Protein AF-A0A3A9EYU7-F1 (afdb_monomer)

Secondary structure (DSSP, 8-state):
-EEE--GGGHHHHHHHHHHHHHHHTTTS-HHHHHHTHHHHHHHGGGSEEEEEEETTTTEEEEEEEEETTEEEEEEE-GGGTTSSHHHHHHHHHHHH-SS-EE----------

Sequence (112 aa):
MIRAFEEKDLTAIMQIWLDTNIKTHYFIPKEYWTDNYEMVRNVLPQAEIYVYENDAAKQIDGFIGLSNEHIEGIFVREGVQSKGIGKQLLEYAKCAKSNLKILMIIRTKKSM

Radius of gyration: 14.35 Å; Cα contacts (8 Å, |Δi|>4): 143; chains: 1; bounding box: 30×32×47 Å

Foldseek 3Di:
DKDWDDPVCLVQALVQVLVQCCVVPVVDDSCVSVVCSVVCSVCQVVWGKMFDADPVVRGTQWMWTDDDQETADTTGHPVCPPVCPSVVRVVVVCVVPVHHDYDDDDDDPPDD

Solvent-accessible surface area (backbone atoms only — not comparable to full-atom values): 6743 Å² total; per-residue (Å²): 83,78,43,74,65,53,83,88,46,49,68,57,54,51,50,37,50,51,57,45,44,45,64,76,41,62,91,49,63,60,61,63,57,61,73,42,42,67,61,48,65,69,51,52,81,80,42,54,40,40,32,34,38,39,77,90,76,76,39,76,48,30,40,34,37,33,52,95,49,31,38,76,44,77,44,51,34,75,98,56,53,94,70,52,56,66,56,50,52,52,52,52,50,46,74,76,37,93,65,72,46,73,75,79,94,75,87,76,80,81,86,125

Nearest PDB structures (foldseek):
  2kcw-assembly1_A  TM=8.937E-01  e=2.234E-08  Escherichia coli K-12
  1qsm-assembly1_D  TM=6.371E-01  e=2.604E-06  Saccharomyces cerevisiae
  3t90-assembly1_A-2  TM=5.224E-01  e=1.513E-05  Arabidopsis thaliana
  4ag9-assembly1_B  TM=6.123E-01  e=3.034E-04  Caenorhabditis elegans
  2q7b-assembly1_A-2  TM=5.771E-01  e=1.548E-03  Streptococcus agalactiae 2603V/R

Mean predicted aligned error: 5.37 Å

Structure (mmCIF, N/CA/C/O backbone):
data_AF-A0A3A9EYU7-F1
#
_entry.id   AF-A0A3A9EYU7-F1
#
loop_
_atom_site.group_PDB
_atom_site.id
_atom_site.type_symbol
_atom_site.label_atom_id
_atom_site.label_alt_id
_atom_site.label_comp_id
_atom_site.label_asym_id
_atom_site.label_entity_id
_atom_site.label_seq_id
_atom_site.pdbx_PDB_ins_code
_atom_site.Cartn_x
_atom_site.Cartn_y
_atom_site.Cartn_z
_atom_site.occupancy
_atom_site.B_iso_or_equiv
_atom_site.auth_seq_id
_atom_site.auth_comp_id
_atom_site.auth_asym_id
_atom_site.auth_atom_id
_atom_site.pdbx_PDB_model_num
ATOM 1 N N . MET A 1 1 ? -9.608 -2.856 11.291 1.00 93.31 1 MET A N 1
ATOM 2 C C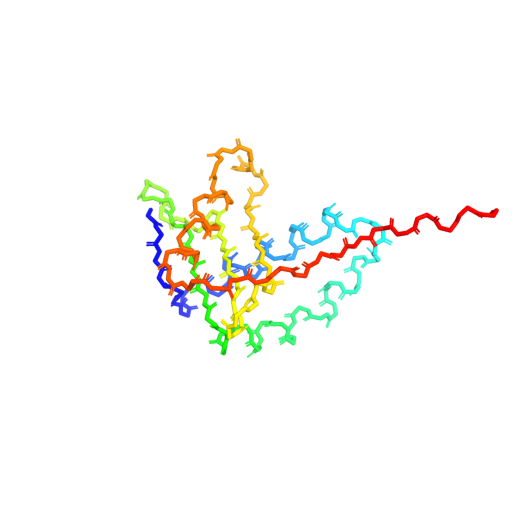A . MET A 1 1 ? -9.721 -1.409 11.610 1.00 93.31 1 MET A CA 1
ATOM 3 C C . MET A 1 1 ? -8.803 -0.533 10.745 1.00 93.31 1 MET A C 1
ATOM 5 O O . MET A 1 1 ? -7.810 -1.042 10.241 1.00 93.31 1 MET A O 1
ATOM 9 N N . ILE A 1 2 ? -9.095 0.770 10.589 1.00 96.44 2 ILE A N 1
ATOM 10 C CA . ILE A 1 2 ? -8.139 1.751 10.024 1.00 96.44 2 ILE A CA 1
ATOM 11 C C . ILE A 1 2 ? -7.379 2.423 11.169 1.00 96.44 2 ILE A C 1
ATOM 13 O O . ILE A 1 2 ? -8.003 2.836 12.146 1.00 96.44 2 ILE A O 1
ATOM 17 N N . ARG A 1 3 ? -6.054 2.538 11.045 1.00 95.69 3 ARG A N 1
ATOM 18 C CA . ARG A 1 3 ? -5.183 3.207 12.023 1.00 95.69 3 ARG A CA 1
ATOM 19 C C . ARG A 1 3 ? -3.970 3.853 11.355 1.00 95.69 3 ARG A C 1
ATOM 21 O O . ARG A 1 3 ? -3.685 3.576 10.191 1.00 95.69 3 ARG A O 1
ATOM 28 N N . ALA A 1 4 ? -3.259 4.696 12.101 1.00 95.88 4 ALA A N 1
ATOM 29 C CA . ALA A 1 4 ? -1.966 5.216 11.673 1.00 95.88 4 ALA A CA 1
ATOM 30 C C . ALA A 1 4 ? -0.956 4.074 11.463 1.00 95.88 4 ALA A C 1
ATOM 32 O O . ALA A 1 4 ? -1.008 3.040 12.142 1.00 95.88 4 ALA A O 1
ATOM 33 N N . PHE A 1 5 ? -0.069 4.274 10.495 1.00 96.56 5 PHE A N 1
ATOM 34 C CA . PHE A 1 5 ? 1.083 3.419 10.240 1.00 96.56 5 PHE A CA 1
ATOM 35 C C . PHE A 1 5 ? 2.006 3.322 11.460 1.00 96.56 5 PHE A C 1
ATOM 37 O O . PHE A 1 5 ? 2.236 4.305 12.164 1.00 96.56 5 PHE A O 1
ATOM 44 N N . GLU A 1 6 ? 2.567 2.135 11.669 1.00 96.00 6 GLU A N 1
ATOM 45 C CA . GLU A 1 6 ? 3.665 1.884 12.597 1.00 96.00 6 GLU A CA 1
ATOM 46 C C . GLU A 1 6 ? 4.823 1.207 11.851 1.00 96.00 6 GLU A C 1
ATOM 48 O O . GLU A 1 6 ? 4.593 0.414 10.941 1.00 96.00 6 GLU A O 1
ATOM 53 N N . GLU A 1 7 ? 6.069 1.414 12.286 1.00 94.31 7 GLU A N 1
ATOM 54 C CA . GLU A 1 7 ? 7.268 0.837 11.641 1.00 94.31 7 GLU A CA 1
ATOM 55 C C . GLU A 1 7 ? 7.200 -0.689 11.436 1.00 94.31 7 GLU A C 1
ATOM 57 O O . GLU A 1 7 ? 7.712 -1.226 10.452 1.00 94.31 7 GLU A O 1
ATOM 62 N N . LYS A 1 8 ? 6.501 -1.407 12.325 1.00 95.38 8 LYS A N 1
ATOM 63 C CA . LYS A 1 8 ? 6.274 -2.859 12.202 1.00 95.38 8 LYS A CA 1
ATOM 64 C C . LYS A 1 8 ? 5.497 -3.246 10.935 1.00 95.38 8 LYS A C 1
ATOM 66 O O . LYS A 1 8 ? 5.615 -4.377 10.467 1.00 95.38 8 LYS A O 1
ATOM 71 N N . ASP A 1 9 ? 4.714 -2.324 10.378 1.00 97.06 9 ASP A N 1
ATOM 72 C CA . ASP A 1 9 ? 3.894 -2.533 9.187 1.00 97.06 9 ASP A CA 1
ATOM 73 C C . ASP A 1 9 ? 4.690 -2.326 7.889 1.00 97.06 9 ASP A C 1
ATOM 75 O O . ASP A 1 9 ? 4.211 -2.715 6.821 1.00 97.06 9 ASP A O 1
ATOM 79 N N . LEU A 1 10 ? 5.895 -1.736 7.954 1.00 96.94 10 LEU A N 1
ATOM 80 C CA . LEU A 1 10 ? 6.662 -1.292 6.782 1.00 96.94 10 LEU A CA 1
ATOM 81 C C . LEU A 1 10 ? 6.871 -2.419 5.770 1.00 96.94 10 LEU A C 1
ATOM 83 O O . LEU A 1 10 ? 6.640 -2.251 4.575 1.00 96.94 10 LEU A O 1
ATOM 87 N N . THR A 1 11 ? 7.252 -3.599 6.253 1.00 97.06 11 THR A N 1
ATOM 88 C CA . THR A 1 11 ? 7.441 -4.777 5.400 1.00 97.06 11 THR A CA 1
ATOM 89 C C . THR A 1 11 ? 6.149 -5.161 4.672 1.00 97.06 11 THR A C 1
ATOM 91 O O . THR A 1 11 ? 6.181 -5.466 3.481 1.00 97.06 11 THR A O 1
ATOM 94 N N . ALA A 1 12 ? 5.001 -5.115 5.354 1.00 97.00 12 ALA A N 1
ATOM 95 C CA . ALA A 1 12 ? 3.718 -5.500 4.772 1.00 97.00 12 ALA A CA 1
ATOM 96 C C . ALA A 1 12 ? 3.241 -4.491 3.718 1.00 97.00 12 ALA A C 1
ATOM 98 O O . ALA A 1 12 ? 2.826 -4.886 2.627 1.00 97.00 12 ALA A O 1
ATOM 99 N N . ILE A 1 13 ? 3.326 -3.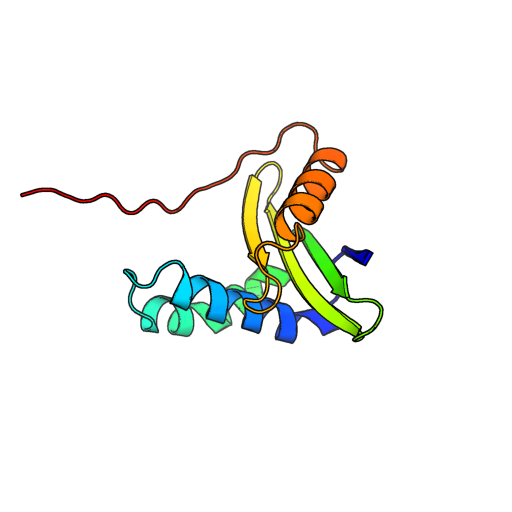191 4.008 1.00 97.31 13 ILE A N 1
ATOM 100 C CA . ILE A 1 13 ? 2.892 -2.158 3.058 1.00 97.31 13 ILE A CA 1
ATOM 1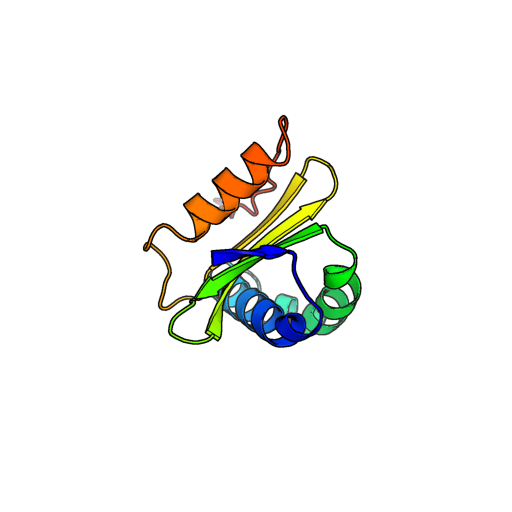01 C C . ILE A 1 13 ? 3.821 -2.068 1.846 1.00 97.31 13 ILE A C 1
ATOM 103 O O . ILE A 1 13 ? 3.326 -1.873 0.740 1.00 97.31 13 ILE A O 1
ATOM 107 N N . MET A 1 14 ? 5.131 -2.297 2.007 1.00 97.69 14 MET A N 1
ATOM 108 C CA . MET A 1 14 ? 6.067 -2.333 0.877 1.00 97.69 14 MET A CA 1
ATOM 109 C C . MET A 1 14 ? 5.814 -3.521 -0.053 1.00 97.69 14 MET A C 1
ATOM 111 O O . MET A 1 14 ? 5.886 -3.366 -1.273 1.00 97.69 14 MET A O 1
ATOM 115 N N . GLN A 1 15 ? 5.443 -4.683 0.493 1.00 97.44 15 GLN A N 1
ATOM 116 C CA . GLN A 1 15 ? 5.024 -5.825 -0.321 1.00 97.44 15 GLN A CA 1
ATOM 117 C C . GLN A 1 15 ? 3.754 -5.494 -1.119 1.00 97.44 15 GLN A C 1
ATOM 119 O O . GLN A 1 15 ? 3.709 -5.690 -2.332 1.00 97.44 15 GLN A O 1
ATOM 124 N N . ILE A 1 16 ? 2.744 -4.910 -0.460 1.00 97.62 16 ILE A N 1
ATOM 125 C CA . ILE A 1 16 ? 1.505 -4.473 -1.120 1.00 97.62 16 ILE A CA 1
ATOM 126 C C . ILE A 1 16 ? 1.801 -3.434 -2.208 1.00 97.62 16 ILE A C 1
ATOM 128 O O . ILE A 1 16 ? 1.236 -3.528 -3.298 1.00 97.62 16 ILE A O 1
ATOM 132 N N . TRP A 1 17 ? 2.669 -2.458 -1.930 1.00 97.56 17 TRP A N 1
ATOM 133 C CA . TRP A 1 17 ? 3.091 -1.434 -2.884 1.00 97.56 17 TRP A CA 1
ATOM 134 C C . TRP A 1 17 ? 3.700 -2.068 -4.135 1.00 97.56 17 TRP A C 1
ATOM 136 O O . TRP A 1 17 ? 3.260 -1.772 -5.246 1.00 97.56 17 TRP A O 1
ATOM 146 N N . LEU A 1 18 ? 4.669 -2.969 -3.964 1.00 97.19 18 LEU A N 1
ATOM 147 C CA . LEU A 1 18 ? 5.383 -3.590 -5.076 1.00 97.19 18 LEU A CA 1
ATOM 148 C C . LEU A 1 18 ? 4.443 -4.448 -5.931 1.00 97.19 18 LEU A C 1
ATOM 150 O O . LEU A 1 18 ? 4.353 -4.243 -7.143 1.00 97.19 18 LEU A O 1
ATOM 154 N N . ASP A 1 19 ? 3.694 -5.353 -5.299 1.00 96.38 19 ASP A N 1
ATOM 155 C CA . ASP A 1 19 ? 2.791 -6.274 -5.995 1.00 96.38 19 ASP A CA 1
ATOM 156 C C . ASP A 1 19 ? 1.691 -5.518 -6.745 1.00 96.38 19 ASP A C 1
ATOM 158 O O . ASP A 1 19 ? 1.401 -5.793 -7.915 1.00 96.38 19 ASP A O 1
ATOM 162 N N . THR A 1 20 ? 1.097 -4.517 -6.089 1.00 95.25 20 THR A N 1
ATOM 163 C CA . THR A 1 20 ? 0.008 -3.733 -6.677 1.00 95.25 20 THR A CA 1
ATOM 164 C C . THR A 1 20 ? 0.505 -2.890 -7.844 1.00 95.25 20 THR A C 1
ATOM 166 O O . THR A 1 20 ? -0.187 -2.825 -8.862 1.00 95.25 20 THR A O 1
ATOM 169 N N . ASN A 1 21 ? 1.687 -2.274 -7.747 1.00 95.44 21 ASN A N 1
ATOM 170 C CA . ASN A 1 21 ? 2.240 -1.470 -8.835 1.00 95.44 21 ASN A CA 1
ATOM 171 C C . ASN A 1 21 ? 2.639 -2.319 -10.043 1.00 95.44 21 ASN A C 1
ATOM 173 O O . ASN A 1 21 ? 2.228 -1.992 -11.155 1.00 95.44 21 ASN A O 1
ATOM 177 N N . ILE A 1 22 ? 3.349 -3.436 -9.842 1.00 95.25 22 ILE A N 1
ATOM 178 C CA . ILE A 1 22 ? 3.714 -4.358 -10.933 1.00 95.25 22 ILE A CA 1
ATOM 179 C C . ILE A 1 22 ? 2.461 -4.817 -11.682 1.00 95.25 22 ILE A C 1
ATOM 181 O O . ILE A 1 22 ? 2.431 -4.830 -12.913 1.00 95.25 22 ILE A O 1
ATOM 185 N N . LYS A 1 23 ? 1.405 -5.172 -10.946 1.00 92.94 23 LYS A N 1
ATOM 186 C CA . LYS A 1 23 ? 0.161 -5.662 -11.539 1.00 92.94 23 LYS A CA 1
ATOM 187 C C . LYS A 1 23 ? -0.635 -4.558 -12.240 1.00 92.94 23 LYS A C 1
ATOM 189 O O . LYS A 1 23 ? -1.095 -4.741 -13.366 1.00 92.94 23 LYS A O 1
ATOM 194 N N . THR A 1 24 ? -0.836 -3.424 -11.574 1.00 90.44 24 THR A N 1
ATOM 195 C CA . THR A 1 24 ? -1.700 -2.333 -12.065 1.00 90.44 24 THR A CA 1
ATOM 196 C C . THR A 1 24 ? -1.043 -1.588 -13.219 1.00 90.44 24 THR A C 1
ATOM 198 O O . THR A 1 24 ? -1.697 -1.228 -14.200 1.00 90.44 24 THR A O 1
ATOM 201 N N . HIS A 1 25 ? 0.270 -1.408 -13.134 1.00 91.38 25 HIS A N 1
ATOM 202 C CA . HIS A 1 25 ? 1.081 -0.718 -14.120 1.00 91.38 25 HIS A CA 1
ATOM 203 C C . HIS A 1 25 ? 1.928 -1.702 -14.921 1.00 91.38 25 HIS A C 1
ATOM 205 O O . HIS A 1 25 ? 3.088 -1.428 -15.194 1.00 91.38 25 HIS A O 1
ATOM 211 N N . TYR A 1 26 ? 1.333 -2.815 -15.366 1.00 91.31 26 TYR A N 1
ATOM 212 C CA . TYR A 1 26 ? 1.997 -3.840 -16.189 1.00 91.31 26 TYR A CA 1
ATOM 213 C C . TYR A 1 26 ? 2.633 -3.302 -17.489 1.00 91.31 26 TYR A C 1
ATOM 215 O O . TYR A 1 26 ? 3.405 -3.993 -18.144 1.00 91.31 26 TYR A O 1
ATOM 223 N N . PHE A 1 27 ? 2.262 -2.086 -17.903 1.00 93.00 27 PHE A N 1
ATOM 224 C CA . PHE A 1 27 ? 2.842 -1.375 -19.044 1.00 93.00 27 PHE A CA 1
ATOM 225 C C . PHE A 1 27 ? 4.157 -0.647 -18.708 1.00 93.00 27 PHE A C 1
ATOM 227 O O . PHE A 1 27 ? 4.825 -0.163 -19.618 1.00 93.00 27 PHE A O 1
ATOM 234 N N . ILE A 1 28 ? 4.510 -0.541 -17.426 1.00 92.06 28 ILE A N 1
ATOM 235 C CA . ILE A 1 28 ? 5.798 -0.067 -16.920 1.00 92.06 28 ILE A CA 1
ATOM 236 C C . ILE A 1 28 ? 6.641 -1.313 -16.601 1.00 92.06 28 ILE A C 1
ATOM 238 O O . ILE A 1 28 ? 6.116 -2.236 -15.972 1.00 92.06 28 ILE A O 1
ATOM 242 N N . PRO A 1 29 ? 7.922 -1.369 -17.017 1.00 96.00 29 PRO A N 1
ATOM 243 C CA . PRO A 1 29 ? 8.795 -2.499 -16.711 1.00 96.00 29 PRO A CA 1
ATOM 244 C C . PRO A 1 29 ? 8.830 -2.801 -15.212 1.00 96.00 29 PRO A C 1
ATOM 246 O O . PRO A 1 29 ? 8.859 -1.884 -14.388 1.00 96.00 29 PRO A O 1
ATOM 249 N N . LYS A 1 30 ? 8.845 -4.087 -14.849 1.00 96.06 30 LYS A N 1
ATOM 250 C CA . LYS A 1 30 ? 8.891 -4.521 -13.444 1.00 96.06 30 LYS A CA 1
ATOM 251 C C . LYS A 1 30 ? 10.109 -3.938 -12.724 1.00 96.06 30 LYS A C 1
ATOM 253 O O . LYS A 1 30 ? 10.012 -3.582 -11.552 1.00 96.06 30 LYS A O 1
ATOM 258 N N . GLU A 1 31 ? 11.209 -3.812 -13.455 1.00 97.12 31 GLU A N 1
ATOM 259 C CA . GLU A 1 31 ? 12.502 -3.296 -13.018 1.00 97.12 31 GLU A CA 1
ATOM 260 C C . GLU A 1 31 ? 12.365 -1.882 -12.456 1.00 97.12 31 GLU A C 1
ATOM 262 O O . GLU A 1 31 ? 12.922 -1.581 -11.411 1.00 97.12 31 GLU A O 1
ATOM 267 N N . TYR A 1 32 ? 11.509 -1.044 -13.053 1.00 96.81 32 TYR A N 1
ATOM 268 C CA . TYR A 1 32 ? 11.235 0.290 -12.524 1.00 96.81 32 TYR A CA 1
ATOM 269 C C . TYR A 1 32 ? 10.736 0.230 -11.074 1.00 96.81 32 TYR A C 1
ATOM 271 O O . TYR A 1 32 ? 11.161 1.015 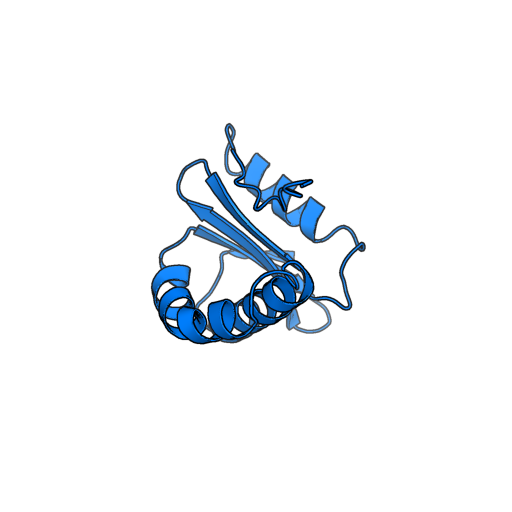-10.236 1.00 96.81 32 TYR A O 1
ATOM 279 N N . TRP A 1 33 ? 9.861 -0.713 -10.737 1.00 96.94 33 TRP A N 1
ATOM 280 C CA . TRP A 1 33 ? 9.338 -0.827 -9.375 1.00 96.94 33 TRP A CA 1
ATOM 2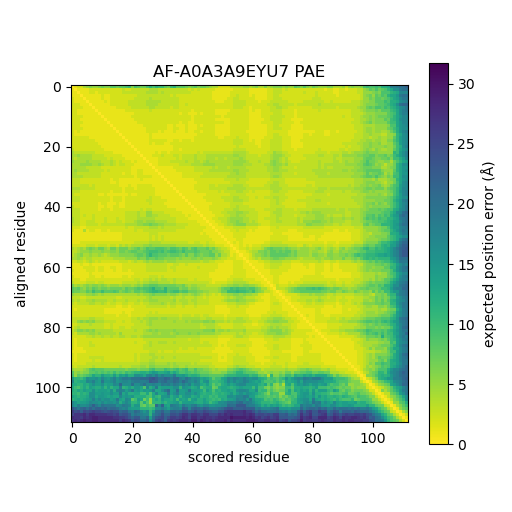81 C C . TRP A 1 33 ? 10.357 -1.434 -8.415 1.00 96.94 33 TRP A C 1
ATOM 283 O O . TRP A 1 33 ? 10.484 -0.963 -7.285 1.00 96.94 33 TRP A O 1
ATOM 293 N N . THR A 1 34 ? 11.100 -2.453 -8.854 1.00 97.06 34 THR A N 1
ATOM 294 C CA . THR A 1 34 ? 12.113 -3.106 -8.014 1.00 97.06 34 THR A CA 1
ATOM 295 C C . THR A 1 34 ? 13.316 -2.206 -7.752 1.00 97.06 34 THR A C 1
ATOM 297 O O . THR A 1 34 ? 13.796 -2.167 -6.624 1.00 97.06 34 THR A O 1
ATOM 300 N N . ASP A 1 35 ? 13.754 -1.429 -8.741 1.00 97.56 35 ASP A N 1
ATOM 301 C CA . ASP A 1 35 ? 14.899 -0.520 -8.624 1.00 97.56 35 ASP A CA 1
ATOM 302 C C . ASP A 1 35 ? 14.585 0.664 -7.700 1.00 97.56 35 ASP A C 1
ATOM 304 O O . ASP A 1 35 ? 15.458 1.167 -6.995 1.00 97.56 35 ASP A O 1
ATOM 308 N N . ASN A 1 36 ? 13.319 1.091 -7.655 1.00 96.31 36 ASN A N 1
ATOM 309 C CA . ASN A 1 36 ? 12.863 2.159 -6.765 1.00 96.31 36 ASN A CA 1
ATOM 310 C C . ASN A 1 36 ? 12.431 1.645 -5.376 1.00 96.31 36 ASN A C 1
ATOM 312 O O . ASN A 1 36 ? 12.156 2.460 -4.497 1.00 96.31 36 ASN A O 1
ATOM 316 N N . TYR A 1 37 ? 12.387 0.326 -5.144 1.00 96.88 37 TYR A N 1
ATOM 317 C CA . TYR A 1 37 ? 11.837 -0.274 -3.921 1.00 96.88 37 TYR A CA 1
ATOM 318 C C . TYR A 1 37 ? 12.531 0.219 -2.645 1.00 96.88 37 TYR A C 1
ATOM 320 O O . TYR A 1 37 ? 11.861 0.680 -1.723 1.00 96.88 37 TYR A O 1
ATOM 328 N N . GLU A 1 38 ? 13.865 0.165 -2.592 1.00 97.19 38 GLU A N 1
ATOM 329 C CA . GLU A 1 38 ? 14.630 0.580 -1.404 1.00 97.19 38 GLU A CA 1
ATOM 330 C C . GLU A 1 38 ? 14.520 2.086 -1.148 1.00 97.19 38 GLU A C 1
ATOM 332 O O . GLU A 1 38 ? 14.398 2.535 -0.010 1.00 97.19 38 GLU A O 1
ATOM 337 N N . MET A 1 39 ? 14.504 2.886 -2.213 1.00 96.06 39 MET A N 1
ATOM 338 C CA . MET A 1 39 ? 14.321 4.330 -2.101 1.00 96.06 39 MET A CA 1
ATOM 339 C C . MET A 1 39 ? 12.932 4.664 -1.545 1.00 96.06 39 MET A C 1
ATOM 341 O O . MET A 1 39 ? 12.839 5.411 -0.572 1.00 96.06 39 MET A O 1
ATOM 345 N N . VAL A 1 40 ? 11.873 4.042 -2.077 1.00 94.75 40 VAL A N 1
ATOM 346 C CA . VAL A 1 40 ? 10.502 4.197 -1.569 1.00 94.75 40 VAL A CA 1
ATOM 347 C C . VAL A 1 40 ? 10.408 3.729 -0.118 1.00 94.75 40 VAL A C 1
ATOM 349 O O . VAL A 1 40 ? 9.881 4.461 0.713 1.00 94.75 40 VAL A O 1
ATOM 352 N N . ARG A 1 41 ? 10.991 2.576 0.227 1.00 95.88 41 ARG A N 1
ATOM 353 C CA . ARG A 1 41 ? 11.029 2.054 1.602 1.00 95.88 41 ARG A CA 1
ATOM 354 C C . ARG A 1 41 ? 11.602 3.057 2.606 1.00 95.88 41 ARG A C 1
ATOM 356 O O . ARG A 1 41 ? 11.109 3.122 3.726 1.00 95.88 41 ARG A O 1
ATOM 363 N N . ASN A 1 42 ? 12.612 3.829 2.211 1.00 94.69 42 ASN A N 1
ATOM 364 C CA . ASN A 1 42 ? 13.281 4.794 3.087 1.00 94.69 42 ASN A CA 1
ATOM 365 C C . ASN A 1 42 ? 12.521 6.122 3.240 1.00 94.69 42 ASN A C 1
ATOM 367 O O . ASN A 1 42 ? 12.637 6.782 4.275 1.00 94.69 42 ASN A O 1
ATOM 371 N N . VAL A 1 43 ? 11.764 6.540 2.222 1.00 91.25 43 VAL A N 1
ATOM 372 C CA . VAL A 1 43 ? 11.010 7.809 2.259 1.00 91.25 43 VAL A CA 1
ATOM 373 C C . VAL A 1 43 ? 9.584 7.632 2.768 1.00 91.25 43 VAL A C 1
ATOM 375 O O . VAL A 1 43 ? 9.022 8.557 3.343 1.00 91.25 43 VAL A O 1
ATOM 378 N N . LEU A 1 44 ? 8.999 6.450 2.587 1.00 90.38 44 LEU A N 1
ATOM 379 C CA . LEU A 1 44 ? 7.601 6.177 2.899 1.00 90.38 44 LEU A CA 1
ATOM 380 C C . LEU A 1 44 ? 7.261 6.403 4.387 1.00 90.38 44 LEU A C 1
ATOM 382 O O . LEU A 1 44 ? 6.265 7.077 4.631 1.00 90.38 44 LEU A O 1
ATOM 386 N N . PRO A 1 45 ? 8.090 6.011 5.380 1.00 91.25 45 PRO A N 1
ATOM 387 C CA . PRO A 1 45 ? 7.840 6.329 6.793 1.00 91.25 45 PRO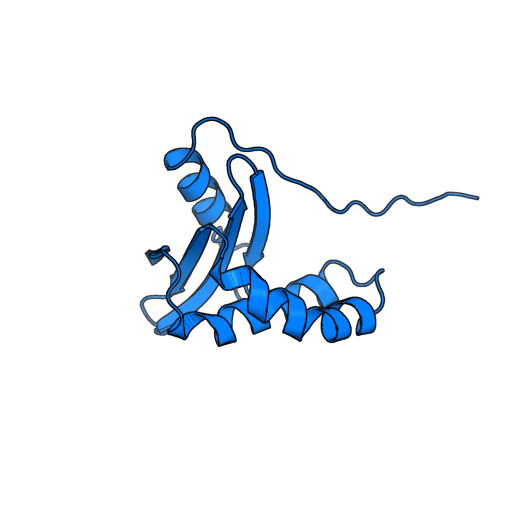 A CA 1
ATOM 388 C C . PRO A 1 45 ? 7.754 7.828 7.127 1.00 91.25 45 PRO A C 1
ATOM 390 O O . PRO A 1 45 ? 7.254 8.194 8.186 1.00 91.25 45 PRO A O 1
ATOM 393 N N . GLN A 1 46 ? 8.246 8.704 6.245 1.00 89.94 46 GLN A N 1
ATOM 394 C CA . GLN A 1 46 ? 8.193 10.159 6.428 1.00 89.94 46 GLN A CA 1
ATOM 395 C C . GLN A 1 46 ? 6.861 10.760 5.949 1.00 89.94 46 GLN A C 1
ATOM 397 O O . GLN A 1 46 ? 6.586 11.932 6.209 1.00 89.94 46 GLN A O 1
ATOM 402 N N . ALA A 1 47 ? 6.042 9.981 5.236 1.00 88.88 47 ALA A N 1
ATOM 403 C CA . ALA A 1 47 ? 4.720 10.384 4.782 1.00 88.88 47 ALA A CA 1
ATOM 404 C C . ALA A 1 47 ? 3.652 10.122 5.854 1.00 88.88 47 ALA A C 1
ATOM 406 O O . ALA A 1 47 ? 3.806 9.285 6.743 1.00 88.88 47 ALA A O 1
ATOM 407 N N . GLU A 1 48 ? 2.515 10.806 5.738 1.00 93.75 48 GLU A N 1
ATOM 408 C CA . GLU A 1 48 ? 1.348 10.487 6.556 1.00 93.75 48 GLU A CA 1
ATOM 409 C C . GLU A 1 48 ? 0.652 9.261 5.957 1.00 93.75 48 GLU A C 1
ATOM 411 O O . GLU A 1 48 ? 0.148 9.307 4.834 1.00 93.75 48 GLU A O 1
ATOM 416 N N . ILE A 1 49 ? 0.642 8.146 6.691 1.00 96.00 49 ILE A N 1
ATOM 417 C CA . ILE A 1 49 ? 0.112 6.872 6.197 1.00 96.00 49 ILE A CA 1
ATOM 418 C C . ILE A 1 49 ? -0.942 6.325 7.148 1.00 96.00 49 ILE A C 1
ATOM 420 O O . ILE A 1 49 ? -0.732 6.226 8.360 1.00 96.00 49 ILE A O 1
ATOM 424 N N . TYR A 1 50 ? -2.046 5.871 6.560 1.00 97.00 50 TYR A N 1
ATOM 425 C CA . TYR A 1 50 ? -3.050 5.070 7.248 1.00 97.00 50 TYR A CA 1
ATOM 426 C C . TYR A 1 50 ? -3.110 3.673 6.648 1.00 97.00 50 TYR A C 1
ATOM 428 O O . TYR A 1 50 ? -3.111 3.502 5.426 1.00 97.00 50 TYR A O 1
ATOM 436 N N . VAL A 1 51 ? -3.194 2.670 7.514 1.00 97.88 51 VAL A N 1
ATOM 437 C CA . VAL A 1 51 ? -3.298 1.260 7.139 1.00 97.88 51 VAL A CA 1
ATOM 438 C C . VAL A 1 51 ? -4.678 0.721 7.485 1.00 97.88 51 VAL A C 1
ATOM 440 O O . VAL A 1 51 ? -5.290 1.115 8.478 1.00 97.88 51 VAL A O 1
ATOM 443 N N . TYR A 1 52 ? -5.165 -0.208 6.670 1.00 98.12 52 TYR A N 1
ATOM 444 C CA . TYR A 1 52 ? -6.299 -1.056 6.997 1.00 98.12 52 TYR A CA 1
ATOM 445 C C . TYR A 1 52 ? -5.765 -2.390 7.519 1.00 98.12 52 TYR A C 1
ATOM 447 O O . TYR A 1 52 ? -5.205 -3.187 6.762 1.00 98.12 52 TYR A O 1
ATOM 455 N N . GLU A 1 53 ? -5.957 -2.638 8.808 1.00 97.12 53 GLU A N 1
ATOM 456 C CA . GLU A 1 53 ? -5.634 -3.905 9.455 1.00 97.12 53 GLU A CA 1
ATOM 457 C C . GLU A 1 53 ? -6.866 -4.814 9.481 1.00 97.12 53 GLU A C 1
ATOM 459 O O . GLU A 1 53 ? -7.963 -4.408 9.873 1.00 97.12 53 GLU A O 1
ATOM 464 N N . ASN A 1 54 ? -6.687 -6.066 9.082 1.00 94.38 54 ASN A N 1
ATOM 465 C CA . ASN A 1 54 ? -7.676 -7.113 9.253 1.00 94.38 54 ASN A CA 1
ATOM 466 C C . ASN A 1 54 ? -7.596 -7.658 10.680 1.00 94.38 54 ASN A C 1
ATOM 468 O O . ASN A 1 54 ? -6.639 -8.345 11.032 1.00 94.38 54 ASN A O 1
ATOM 472 N N . ASP A 1 55 ? -8.614 -7.380 11.491 1.00 87.31 55 ASP A N 1
ATOM 473 C CA . ASP A 1 55 ? -8.574 -7.680 12.925 1.00 87.31 55 ASP A CA 1
ATOM 474 C C . ASP A 1 55 ? -8.513 -9.183 13.234 1.00 87.31 55 ASP A C 1
ATOM 476 O O . ASP A 1 55 ? -7.908 -9.570 14.235 1.00 87.31 55 ASP A O 1
ATOM 480 N N . ALA A 1 56 ? -9.097 -10.022 12.370 1.00 89.69 56 ALA A N 1
ATOM 481 C CA . ALA A 1 56 ? -9.122 -11.474 12.540 1.00 89.69 56 ALA A CA 1
ATOM 482 C C . ALA A 1 56 ? -7.774 -12.123 12.197 1.00 89.69 56 ALA A C 1
ATOM 484 O O . ALA A 1 56 ? -7.332 -13.032 12.893 1.00 89.69 56 ALA A O 1
ATOM 485 N N . ALA A 1 57 ? -7.121 -11.650 11.133 1.00 89.38 57 ALA A N 1
ATOM 486 C CA . ALA A 1 57 ? -5.867 -12.215 10.638 1.00 89.38 57 ALA A CA 1
ATOM 487 C C . ALA A 1 57 ? -4.612 -11.453 11.106 1.00 89.38 57 ALA A C 1
ATOM 489 O O . ALA A 1 57 ? -3.503 -11.909 10.845 1.00 89.38 57 ALA A O 1
ATOM 490 N N . LYS A 1 58 ? -4.774 -10.306 11.786 1.00 88.94 58 LYS A N 1
ATOM 491 C CA . LYS A 1 58 ? -3.682 -9.421 12.237 1.00 88.94 58 LYS A CA 1
ATOM 492 C C . LYS A 1 58 ? -2.707 -9.065 11.114 1.00 88.94 58 LYS A C 1
ATOM 494 O O . LYS A 1 58 ? -1.494 -9.051 11.296 1.00 88.94 58 LYS A O 1
ATOM 499 N N . GLN A 1 59 ? -3.261 -8.784 9.937 1.00 94.81 59 GLN A N 1
ATOM 500 C CA . GLN A 1 59 ? -2.502 -8.464 8.731 1.00 94.81 59 GLN A CA 1
ATOM 501 C C . GLN A 1 59 ? -2.945 -7.140 8.123 1.00 94.81 59 GLN A C 1
ATOM 503 O O . GLN A 1 59 ? -4.113 -6.761 8.217 1.00 94.81 59 GLN A O 1
ATOM 508 N N . ILE A 1 60 ? -2.028 -6.473 7.431 1.00 97.88 60 ILE A N 1
ATOM 509 C CA . ILE A 1 60 ? -2.352 -5.281 6.655 1.00 97.88 60 ILE A CA 1
ATOM 510 C C . ILE A 1 60 ? -2.935 -5.705 5.307 1.00 97.88 60 ILE A C 1
ATOM 512 O O . ILE A 1 60 ? -2.326 -6.471 4.563 1.00 97.88 60 ILE A O 1
ATOM 516 N N . ASP A 1 61 ? -4.132 -5.213 5.002 1.00 97.50 61 ASP A N 1
ATOM 517 C CA . ASP A 1 61 ? -4.858 -5.522 3.765 1.00 97.50 61 ASP A CA 1
ATOM 518 C C . ASP A 1 61 ? -4.879 -4.350 2.776 1.00 97.50 61 ASP A C 1
ATOM 520 O O . ASP A 1 61 ? -5.209 -4.528 1.602 1.00 97.50 61 ASP A O 1
ATOM 524 N N . GLY A 1 62 ? -4.479 -3.161 3.215 1.00 97.75 62 GLY A N 1
ATOM 525 C CA . GLY A 1 62 ? -4.294 -2.001 2.355 1.00 97.75 62 GLY A CA 1
ATOM 526 C C . GLY A 1 62 ? -3.739 -0.811 3.120 1.00 97.75 62 GLY A C 1
ATOM 527 O O . GLY A 1 62 ? -3.714 -0.814 4.350 1.00 97.75 62 GLY A O 1
ATOM 528 N N . PHE A 1 63 ? -3.306 0.209 2.395 1.00 98.00 63 PHE A N 1
ATOM 529 C CA . PHE A 1 63 ? -2.839 1.463 2.970 1.00 98.00 63 PHE A CA 1
ATOM 530 C C . PHE A 1 63 ? -3.096 2.636 2.021 1.00 98.00 63 PHE A C 1
ATOM 532 O O . PHE A 1 63 ? -3.309 2.454 0.818 1.00 98.00 63 PHE A O 1
ATOM 539 N N . ILE A 1 64 ? -3.090 3.843 2.574 1.00 96.25 64 ILE A N 1
ATOM 540 C CA . ILE A 1 64 ? -3.150 5.103 1.835 1.00 96.25 64 ILE A CA 1
ATOM 541 C C . ILE A 1 64 ? -2.023 6.011 2.320 1.00 96.25 64 ILE A C 1
ATOM 543 O O . ILE A 1 64 ? -1.847 6.183 3.526 1.00 96.25 64 ILE A O 1
ATOM 547 N N . GLY A 1 65 ? -1.247 6.543 1.378 1.00 94.44 65 GLY A N 1
ATOM 548 C CA . GLY A 1 65 ? -0.174 7.500 1.633 1.00 94.44 65 GLY A CA 1
ATOM 549 C C . GLY A 1 65 ? -0.611 8.911 1.261 1.00 94.44 65 GLY A C 1
ATOM 550 O O . GLY A 1 65 ? -1.189 9.124 0.190 1.00 94.44 65 GLY A O 1
ATOM 551 N N . LEU A 1 66 ? -0.339 9.862 2.147 1.00 90.81 66 LEU A N 1
ATOM 552 C CA . LEU A 1 66 ? -0.714 11.262 2.023 1.00 90.81 66 LEU A CA 1
ATOM 553 C C . LEU A 1 66 ? 0.515 12.169 2.164 1.00 90.81 66 LEU A C 1
ATOM 555 O O . LEU A 1 66 ? 1.409 11.919 2.973 1.00 90.81 66 LEU A O 1
ATOM 559 N N . SER A 1 67 ? 0.504 13.274 1.424 1.00 85.00 67 SER A N 1
ATOM 560 C CA . SER A 1 67 ? 1.463 14.372 1.528 1.00 85.00 67 SER A CA 1
ATOM 561 C C . SER A 1 67 ? 0.708 15.697 1.499 1.00 85.00 67 SER A C 1
ATOM 563 O O . SER A 1 67 ? 0.132 16.081 0.478 1.00 85.00 67 SER A O 1
ATOM 565 N N . ASN A 1 68 ? 0.667 16.407 2.630 1.00 81.31 68 ASN A N 1
ATOM 566 C CA . ASN A 1 68 ? -0.151 17.614 2.798 1.00 81.31 68 ASN A CA 1
ATOM 567 C C . ASN A 1 68 ? -1.620 17.362 2.394 1.00 81.31 68 ASN A C 1
ATOM 569 O O . ASN A 1 68 ? -2.317 16.595 3.052 1.00 81.31 68 ASN A O 1
ATOM 573 N N . GLU A 1 69 ? -2.079 17.990 1.314 1.00 82.44 69 GLU A N 1
ATOM 574 C CA . GLU A 1 69 ? -3.425 17.871 0.741 1.00 82.44 69 GLU A CA 1
ATOM 575 C C . GLU A 1 69 ? -3.509 16.862 -0.425 1.00 82.44 69 GLU A C 1
ATOM 577 O O . GLU A 1 69 ? -4.501 16.832 -1.153 1.00 82.44 69 GLU A O 1
ATOM 582 N N . HIS A 1 70 ? -2.483 16.033 -0.637 1.00 83.19 70 HIS A N 1
ATOM 583 C CA . HIS A 1 70 ? -2.425 15.084 -1.749 1.00 83.19 70 HIS A CA 1
ATOM 584 C C . HIS A 1 70 ? -2.431 13.633 -1.277 1.00 83.19 70 HIS A C 1
ATOM 586 O O . HIS A 1 70 ? -1.763 13.270 -0.313 1.00 83.19 70 HIS A O 1
ATOM 592 N N . ILE A 1 71 ? -3.175 12.798 -1.999 1.00 89.19 71 ILE A N 1
ATOM 593 C CA . ILE A 1 71 ? -3.081 11.344 -1.941 1.00 89.19 71 ILE A CA 1
ATOM 594 C C . ILE A 1 71 ? -1.988 10.929 -2.925 1.00 89.19 71 ILE A C 1
ATOM 596 O O . ILE A 1 71 ? -2.175 11.040 -4.139 1.00 89.19 71 ILE A O 1
ATOM 600 N N . GLU A 1 72 ? -0.874 10.443 -2.384 1.00 88.00 72 GLU A N 1
ATOM 601 C CA . GLU A 1 72 ? 0.266 9.927 -3.154 1.00 88.00 72 GLU A CA 1
ATOM 602 C C . GLU A 1 72 ? -0.027 8.531 -3.710 1.00 88.00 72 GLU A C 1
ATOM 604 O O . GLU A 1 72 ? 0.434 8.152 -4.784 1.00 88.00 72 GLU A O 1
ATOM 609 N N . GLY A 1 73 ? -0.848 7.758 -2.999 1.00 91.81 73 GLY A N 1
ATOM 610 C CA . GLY A 1 73 ? -1.312 6.475 -3.494 1.00 91.81 73 GLY A CA 1
ATOM 611 C C . GLY A 1 73 ? -2.243 5.765 -2.530 1.00 91.81 73 GLY A C 1
ATOM 612 O O . GLY A 1 73 ? -2.231 6.000 -1.322 1.00 91.81 73 GLY A O 1
ATOM 613 N N . ILE A 1 74 ? -3.054 4.874 -3.090 1.00 95.12 74 ILE A N 1
ATOM 614 C CA . ILE A 1 74 ? -3.940 3.988 -2.349 1.00 95.12 74 ILE A CA 1
ATOM 615 C C . ILE A 1 74 ? -3.771 2.569 -2.872 1.00 95.12 74 ILE A C 1
ATOM 617 O O . ILE A 1 74 ? -3.935 2.308 -4.063 1.00 95.12 74 ILE A O 1
ATOM 621 N N . PHE A 1 75 ? -3.444 1.649 -1.974 1.00 96.81 75 PHE A N 1
ATOM 622 C CA . PHE A 1 75 ? -3.074 0.289 -2.335 1.00 96.81 75 PHE A CA 1
ATOM 623 C C . PHE A 1 75 ? -3.855 -0.708 -1.490 1.00 96.81 75 PHE A C 1
ATOM 625 O O . PHE A 1 75 ? -4.041 -0.525 -0.287 1.00 96.81 75 PHE A O 1
ATOM 632 N N . VAL A 1 76 ? -4.331 -1.776 -2.126 1.00 97.44 76 VAL A N 1
ATOM 633 C CA . VAL A 1 76 ? -5.094 -2.848 -1.478 1.00 97.44 76 VAL A CA 1
ATOM 634 C C . VAL A 1 76 ? -4.548 -4.174 -1.972 1.00 97.44 76 VAL A C 1
ATOM 636 O O . VAL A 1 76 ? -4.416 -4.382 -3.180 1.00 97.44 76 VAL A O 1
ATOM 639 N N . ARG A 1 77 ? -4.268 -5.085 -1.041 1.00 96.06 77 ARG A N 1
ATOM 640 C CA . ARG A 1 77 ? -3.756 -6.421 -1.335 1.00 96.06 77 ARG A CA 1
ATOM 641 C C . ARG A 1 77 ? -4.702 -7.166 -2.275 1.00 96.06 77 ARG A C 1
ATOM 643 O O . ARG A 1 77 ? -5.912 -7.205 -2.059 1.00 96.06 77 ARG A O 1
ATOM 650 N N . GLU A 1 78 ? -4.137 -7.801 -3.296 1.00 90.31 78 GLU A N 1
ATOM 651 C CA . GLU A 1 78 ? -4.871 -8.389 -4.422 1.00 90.31 78 GLU A CA 1
ATOM 652 C C . GLU A 1 78 ? -6.067 -9.268 -4.016 1.00 90.31 78 GLU A C 1
ATOM 654 O O . GLU A 1 78 ? -7.184 -9.035 -4.471 1.00 90.31 78 GLU A O 1
ATOM 659 N N . GLY A 1 79 ? -5.869 -10.228 -3.104 1.00 90.88 79 GLY A N 1
ATOM 660 C CA . GLY A 1 79 ? -6.914 -11.179 -2.685 1.00 90.88 79 GLY A CA 1
ATOM 661 C C . GLY A 1 79 ? -8.098 -10.571 -1.914 1.00 90.88 79 GLY A C 1
ATOM 662 O O . GLY A 1 79 ? -9.054 -11.273 -1.572 1.00 90.88 79 GLY A O 1
ATOM 663 N N . VAL A 1 80 ? -8.046 -9.276 -1.602 1.00 93.94 80 VAL A N 1
ATOM 664 C CA . VAL A 1 80 ? -9.096 -8.538 -0.880 1.00 93.94 80 VAL A CA 1
ATOM 665 C C . VAL A 1 80 ? -9.510 -7.245 -1.583 1.00 93.94 80 VAL A C 1
ATOM 667 O O . VAL A 1 80 ? -10.290 -6.461 -1.036 1.00 93.94 80 VAL A O 1
ATOM 670 N N . GLN A 1 81 ? -9.061 -7.040 -2.823 1.00 92.31 81 GLN A N 1
ATOM 671 C CA . GLN A 1 81 ? -9.579 -5.978 -3.682 1.00 92.31 81 GLN A CA 1
ATOM 672 C C . GLN A 1 81 ? -11.083 -6.159 -3.942 1.00 92.31 81 GLN A C 1
ATOM 674 O O . GLN A 1 81 ? -11.652 -7.234 -3.754 1.00 92.31 81 GLN A O 1
ATOM 679 N N . SER A 1 82 ? -11.754 -5.070 -4.328 1.00 91.94 82 SER A N 1
ATOM 680 C CA . SER A 1 82 ? -13.209 -5.023 -4.572 1.00 91.94 82 SER A CA 1
ATOM 681 C C . SER A 1 82 ? -14.104 -5.325 -3.357 1.00 91.94 82 SER A C 1
ATOM 683 O O . SER A 1 82 ? -15.322 -5.365 -3.495 1.00 91.94 82 SER A O 1
ATOM 685 N N . LYS A 1 83 ? -13.540 -5.441 -2.145 1.00 93.19 83 LYS A N 1
ATOM 686 C CA . LYS A 1 83 ? -14.284 -5.582 -0.872 1.00 93.19 83 LYS A CA 1
ATOM 687 C C . LYS A 1 83 ? -14.534 -4.250 -0.146 1.00 93.19 83 LYS A C 1
ATOM 689 O O . LYS A 1 83 ? -14.835 -4.224 1.041 1.00 93.19 83 LYS A O 1
ATOM 694 N N . GLY A 1 84 ? -14.357 -3.121 -0.836 1.00 94.88 84 GLY A N 1
ATOM 695 C CA . GLY A 1 84 ? -14.588 -1.781 -0.281 1.00 94.88 84 GLY A CA 1
ATOM 696 C C . GLY A 1 84 ? -13.468 -1.219 0.609 1.00 94.88 84 GLY A C 1
ATOM 697 O O . GLY A 1 84 ? -13.625 -0.113 1.115 1.00 94.88 84 GLY A O 1
ATOM 698 N N . ILE A 1 85 ? -12.338 -1.917 0.776 1.00 96.06 85 ILE A N 1
ATOM 699 C CA . ILE A 1 85 ? -11.204 -1.468 1.613 1.00 96.06 85 ILE A CA 1
ATOM 700 C C . ILE A 1 85 ? -10.634 -0.132 1.121 1.00 96.06 85 ILE A C 1
ATOM 702 O O . ILE A 1 85 ? -10.511 0.811 1.896 1.00 96.06 85 ILE A O 1
ATOM 706 N N . GLY A 1 86 ? -10.369 -0.013 -0.186 1.00 95.00 86 GLY A N 1
ATOM 707 C CA . GLY A 1 86 ? -9.875 1.239 -0.769 1.00 95.00 86 GLY A CA 1
ATOM 708 C C . GLY A 1 86 ? -10.855 2.402 -0.577 1.00 95.00 86 GLY A C 1
ATOM 709 O O . GLY A 1 86 ? -10.456 3.512 -0.247 1.00 95.00 86 GLY A O 1
ATOM 710 N N . LYS A 1 87 ? -12.165 2.144 -0.678 1.00 94.81 87 LYS A N 1
ATOM 711 C CA . LYS A 1 87 ? -13.175 3.170 -0.388 1.00 94.81 87 LYS A CA 1
ATOM 712 C C . LYS A 1 87 ? -13.104 3.616 1.075 1.00 94.81 87 LYS A C 1
ATOM 714 O O . LYS A 1 87 ? -13.123 4.809 1.332 1.00 94.81 87 LYS A O 1
ATOM 719 N N . GLN A 1 88 ? -12.989 2.684 2.021 1.00 95.44 88 GLN A N 1
ATOM 720 C CA . GLN A 1 88 ? -12.893 3.018 3.44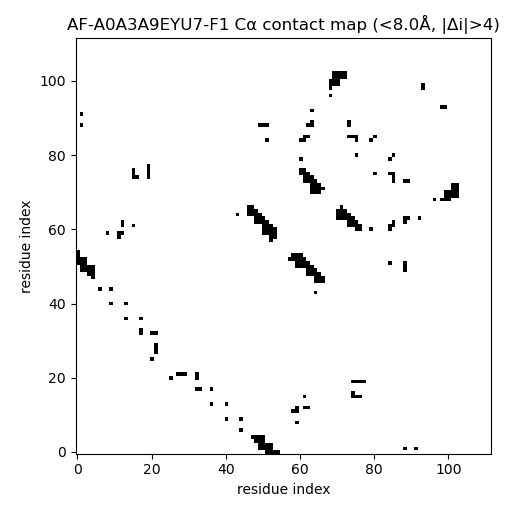6 1.00 95.44 88 GLN A CA 1
ATOM 721 C C . GLN A 1 88 ? -11.644 3.851 3.763 1.00 95.44 88 GLN A C 1
ATOM 723 O O . GLN A 1 88 ? -11.752 4.848 4.468 1.00 95.44 88 GLN A O 1
ATOM 728 N N . LEU A 1 89 ? -10.485 3.487 3.204 1.00 96.12 89 LEU A N 1
ATOM 729 C CA . LEU A 1 89 ? -9.241 4.255 3.349 1.00 96.12 89 LEU A CA 1
ATOM 730 C C . LEU A 1 89 ? -9.376 5.677 2.787 1.00 96.12 89 LEU A C 1
ATOM 732 O O . LEU A 1 89 ? -8.964 6.640 3.429 1.00 96.12 89 LEU A O 1
ATOM 736 N N . LEU A 1 90 ? -9.994 5.813 1.612 1.00 93.75 90 LEU A N 1
ATOM 737 C CA . LEU A 1 90 ? -10.229 7.110 0.985 1.00 93.75 90 LEU A CA 1
ATOM 738 C C . LEU A 1 90 ? -11.174 7.992 1.814 1.00 93.75 90 LEU A C 1
ATOM 740 O O . LEU A 1 90 ? -10.892 9.170 2.015 1.00 93.75 90 LEU A O 1
ATOM 744 N N . GLU A 1 91 ? -12.289 7.440 2.292 1.00 92.50 91 GLU A N 1
ATOM 745 C CA . GLU A 1 91 ? -13.238 8.187 3.126 1.00 92.50 91 GLU A CA 1
ATOM 746 C C . GLU A 1 91 ? -12.619 8.579 4.471 1.00 92.50 91 GLU A C 1
ATOM 748 O O . GLU A 1 91 ? -12.817 9.702 4.927 1.00 92.50 91 GLU A O 1
ATOM 753 N N . TYR A 1 92 ? -11.799 7.709 5.068 1.00 92.62 92 TYR A N 1
ATOM 754 C CA . TYR A 1 92 ? -11.054 8.041 6.281 1.00 92.62 92 TYR A CA 1
ATOM 755 C C . TYR A 1 92 ? -10.124 9.242 6.060 1.00 92.62 92 TYR A C 1
ATOM 757 O O . TYR A 1 92 ? -10.155 10.197 6.835 1.00 92.62 92 TYR A O 1
ATOM 765 N N . ALA A 1 93 ? -9.356 9.240 4.965 1.00 89.75 93 ALA A N 1
ATOM 766 C CA . ALA A 1 93 ? -8.475 10.355 4.629 1.00 89.75 93 ALA A CA 1
ATOM 767 C C . ALA A 1 93 ? -9.252 11.665 4.403 1.00 89.75 93 ALA A C 1
ATOM 769 O O . ALA A 1 93 ? -8.827 12.713 4.882 1.00 89.75 93 ALA A O 1
ATOM 770 N N . LYS A 1 94 ? -10.415 11.619 3.739 1.00 86.62 94 LYS A N 1
ATOM 771 C CA . LYS A 1 94 ? -11.287 12.797 3.546 1.00 86.62 94 LYS A CA 1
ATOM 772 C C . LYS A 1 94 ? -11.855 13.347 4.850 1.00 86.62 94 LYS A C 1
ATOM 774 O O . LYS A 1 94 ? -11.970 14.557 5.000 1.00 86.62 94 LYS A O 1
ATOM 779 N N . CYS A 1 95 ? -12.208 12.482 5.797 1.00 83.56 95 CYS A N 1
ATOM 780 C CA . CYS A 1 95 ? -12.627 12.932 7.123 1.00 83.56 95 CYS A CA 1
ATOM 781 C C . CYS A 1 95 ? -11.474 13.603 7.881 1.00 83.56 95 CYS A C 1
ATOM 783 O O . CYS A 1 95 ? -11.707 14.559 8.616 1.00 83.56 95 CYS A O 1
ATOM 785 N N . ALA A 1 96 ? -10.240 13.128 7.687 1.00 76.69 96 ALA A N 1
ATOM 786 C CA . ALA A 1 96 ? -9.051 13.737 8.275 1.00 76.69 96 ALA A CA 1
ATOM 787 C C . ALA A 1 96 ? -8.658 15.065 7.596 1.00 76.69 96 ALA A C 1
ATOM 789 O O . ALA A 1 96 ? -8.108 15.941 8.264 1.00 76.69 96 ALA A O 1
ATOM 790 N N . LYS A 1 97 ? -8.938 15.239 6.292 1.00 73.75 97 LYS A N 1
ATOM 791 C CA . LYS A 1 97 ? -8.558 16.427 5.504 1.00 73.75 97 LYS A CA 1
ATOM 792 C C . LYS A 1 97 ? -9.660 16.882 4.545 1.00 73.75 97 LYS A C 1
ATOM 794 O O . LYS A 1 97 ? -10.035 16.171 3.617 1.00 73.75 97 LYS A O 1
ATOM 799 N N . SER A 1 98 ? -10.103 18.126 4.710 1.00 66.31 98 SER A N 1
ATOM 800 C CA . SER A 1 98 ? -11.236 18.720 3.987 1.00 66.31 98 SER A CA 1
ATOM 801 C C . SER A 1 98 ? -10.999 18.988 2.490 1.00 66.31 98 SER A C 1
ATOM 803 O O . SER A 1 98 ? -11.974 19.048 1.746 1.00 66.31 98 SER A O 1
ATOM 805 N N . ASN A 1 99 ? -9.747 19.097 2.025 1.00 68.50 99 ASN A N 1
ATOM 806 C CA . ASN A 1 99 ? -9.395 19.373 0.623 1.00 68.50 99 ASN A CA 1
ATOM 807 C C . ASN A 1 99 ? -8.336 18.387 0.095 1.00 68.50 99 ASN A C 1
ATOM 809 O O . ASN A 1 99 ? -7.165 18.734 0.006 1.00 68.50 99 ASN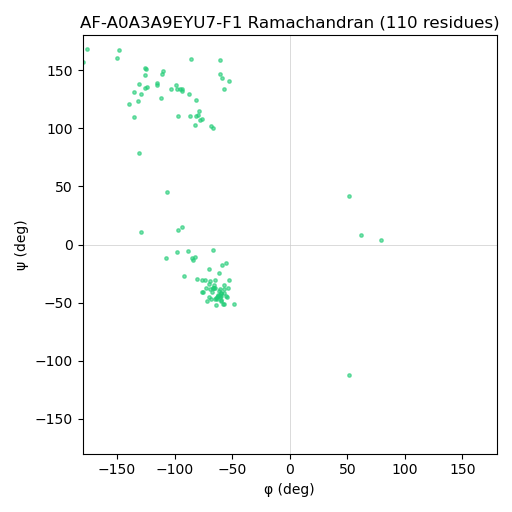 A O 1
ATOM 813 N N . LEU A 1 100 ? -8.719 17.156 -0.267 1.00 73.00 100 LEU A N 1
ATOM 814 C CA . LEU A 1 100 ? -7.778 16.179 -0.841 1.00 73.00 100 LEU A CA 1
ATOM 815 C C . LEU A 1 100 ? -7.788 16.171 -2.374 1.00 73.00 100 LEU A C 1
ATOM 817 O O . LEU A 1 100 ? -8.842 16.089 -3.008 1.00 73.00 100 LEU A O 1
ATOM 821 N N . LYS A 1 101 ? -6.594 16.170 -2.969 1.00 68.88 101 LYS A N 1
ATOM 822 C CA . LYS A 1 101 ? -6.341 15.943 -4.400 1.00 68.88 101 LYS A CA 1
ATOM 823 C C . LYS A 1 101 ? -5.655 14.590 -4.590 1.00 68.88 101 LYS A C 1
ATOM 825 O O . LYS A 1 101 ? -4.913 14.153 -3.722 1.00 68.88 101 LYS A O 1
ATOM 830 N N . ILE A 1 102 ? -5.882 13.920 -5.718 1.00 71.69 102 ILE A N 1
ATOM 831 C CA . ILE A 1 102 ? -5.244 12.629 -6.025 1.00 71.69 102 ILE A CA 1
ATOM 832 C C . ILE A 1 102 ? -4.494 12.705 -7.351 1.00 71.69 102 ILE A C 1
ATOM 834 O O . ILE A 1 102 ? -5.022 13.236 -8.331 1.00 71.69 102 ILE A O 1
ATOM 838 N N . LEU A 1 103 ? -3.273 12.172 -7.386 1.00 67.44 103 LEU A N 1
ATOM 839 C CA . LEU A 1 103 ? -2.521 11.993 -8.625 1.00 67.44 103 LEU A CA 1
ATOM 840 C C . LEU A 1 103 ? -2.895 10.640 -9.251 1.00 67.44 103 LEU A C 1
ATOM 842 O O . LEU A 1 103 ? -2.876 9.614 -8.578 1.00 67.44 103 LEU A O 1
ATOM 846 N N . MET A 1 104 ? -3.245 10.623 -10.541 1.00 67.31 104 MET A N 1
ATOM 847 C CA . MET A 1 104 ? -3.509 9.383 -11.285 1.00 67.31 104 MET A CA 1
ATOM 848 C C . MET A 1 104 ? -2.437 9.147 -12.348 1.00 67.31 104 MET A C 1
ATOM 850 O O . MET A 1 104 ? -2.229 9.987 -13.223 1.00 67.31 104 MET A O 1
ATOM 854 N N . ILE A 1 105 ? -1.815 7.964 -12.325 1.00 66.56 105 ILE A N 1
ATOM 855 C CA . ILE A 1 105 ? -0.930 7.500 -13.399 1.00 66.56 105 ILE A CA 1
ATOM 856 C C . ILE A 1 105 ? -1.800 6.917 -14.518 1.00 66.56 105 ILE A C 1
ATOM 858 O O . ILE A 1 105 ? -2.318 5.804 -14.413 1.00 66.56 105 ILE A O 1
ATOM 862 N N . ILE A 1 106 ? -1.976 7.681 -15.597 1.00 66.25 106 ILE A N 1
ATOM 863 C CA . ILE A 1 106 ? -2.792 7.287 -16.752 1.00 66.25 106 ILE A CA 1
ATOM 864 C C . ILE A 1 106 ? -1.934 6.737 -17.897 1.00 66.25 106 ILE A C 1
ATOM 866 O O . ILE A 1 106 ? -0.906 7.305 -18.260 1.00 66.25 106 ILE A O 1
ATOM 870 N N . ARG A 1 107 ? -2.393 5.650 -18.530 1.00 56.91 107 ARG A N 1
ATOM 871 C CA . ARG A 1 107 ? -1.823 5.169 -19.795 1.00 56.91 107 ARG A CA 1
ATOM 872 C C . ARG A 1 107 ? -2.345 6.030 -20.944 1.00 56.91 107 ARG A C 1
ATOM 874 O O . ARG A 1 107 ? -3.492 5.866 -21.359 1.00 56.91 107 ARG A O 1
ATOM 881 N N . THR A 1 108 ? -1.510 6.890 -21.516 1.00 44.91 108 THR A N 1
ATOM 882 C CA . THR A 1 108 ? -1.814 7.526 -22.802 1.00 44.91 108 THR A CA 1
ATOM 883 C C . THR A 1 108 ? -1.508 6.537 -23.927 1.00 44.91 108 THR A C 1
ATOM 885 O O . THR A 1 108 ? -0.359 6.189 -24.188 1.00 44.91 108 THR A O 1
ATOM 888 N N . LYS A 1 109 ? -2.541 6.045 -24.621 1.00 43.22 109 LYS A N 1
ATOM 889 C CA . LYS A 1 109 ? -2.323 5.440 -25.940 1.00 43.22 109 LYS A CA 1
ATOM 890 C C . LYS A 1 109 ? -1.914 6.573 -26.882 1.00 43.22 109 LYS A C 1
ATOM 892 O O . LYS A 1 109 ? -2.778 7.317 -2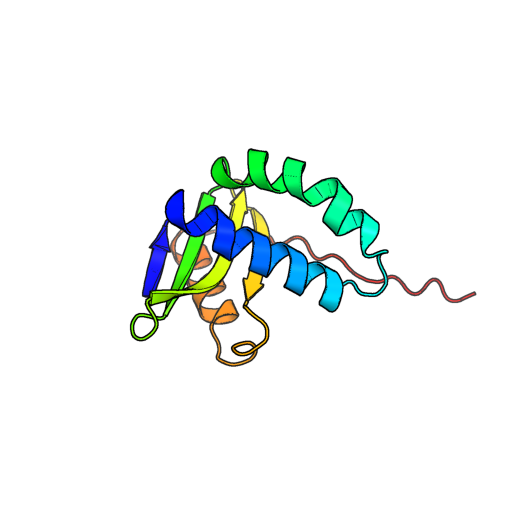7.336 1.00 43.22 109 LYS A O 1
ATOM 897 N N . LYS A 1 110 ? -0.623 6.714 -27.192 1.00 42.38 110 LYS A N 1
ATOM 898 C CA . LYS A 1 110 ? -0.239 7.372 -28.446 1.00 42.38 110 LYS A CA 1
ATOM 899 C C . LYS A 1 110 ? -0.705 6.441 -29.563 1.00 42.38 110 LYS A C 1
ATOM 901 O O . LYS A 1 110 ? -0.110 5.395 -29.786 1.00 42.38 110 LYS A O 1
ATOM 906 N N . SER A 1 111 ? -1.840 6.774 -30.166 1.00 45.06 111 SER A N 1
ATOM 907 C CA . SER A 1 111 ? -2.254 6.184 -31.431 1.00 45.06 111 SER A CA 1
ATOM 908 C C . SER A 1 111 ? -1.415 6.849 -32.519 1.00 45.06 111 SER A C 1
ATOM 910 O O . SER A 1 111 ? -1.611 8.033 -32.782 1.00 45.06 111 SER A O 1
ATOM 912 N N . MET A 1 112 ? -0.466 6.113 -33.090 1.00 38.53 112 MET A N 1
ATOM 913 C CA . MET A 1 112 ? 0.036 6.282 -34.457 1.00 38.53 112 MET A CA 1
ATOM 914 C C . MET A 1 112 ? 0.335 4.896 -35.005 1.00 38.53 112 MET A C 1
ATOM 916 O O . MET A 1 112 ? 0.926 4.099 -34.243 1.00 38.53 112 MET A O 1
#

pLDDT: mean 88.89, std 13.23, range [38.53, 98.12]